Protein AF-A0A3N5GTN1-F1 (afdb_monomer)

Mean predicted aligned error: 8.59 Å

Radius of gyration: 14.82 Å; Cα contacts (8 Å, |Δi|>4): 243; chains: 1; bounding box: 32×36×39 Å

Structure (mmCIF, N/CA/C/O backbone):
data_AF-A0A3N5GTN1-F1
#
_entry.id   AF-A0A3N5GTN1-F1
#
loop_
_atom_site.group_PDB
_atom_site.id
_atom_site.type_symbol
_atom_site.label_atom_id
_atom_site.label_alt_id
_atom_site.label_comp_id
_atom_site.label_asym_id
_atom_site.label_entity_id
_atom_site.label_seq_id
_atom_site.pdbx_PDB_ins_code
_atom_site.Cartn_x
_atom_site.Cartn_y
_atom_site.Cartn_z
_atom_site.occupancy
_atom_site.B_iso_or_equiv
_atom_site.auth_seq_id
_atom_site.auth_comp_id
_atom_site.auth_asym_id
_atom_site.auth_atom_id
_atom_site.pdbx_PDB_model_num
ATOM 1 N N . MET A 1 1 ? -11.755 -22.934 -8.950 1.00 37.06 1 MET A N 1
ATOM 2 C CA . MET A 1 1 ? -11.810 -21.473 -8.733 1.00 37.06 1 MET A CA 1
ATOM 3 C C . MET A 1 1 ? -10.390 -20.963 -8.846 1.00 37.06 1 MET A C 1
ATOM 5 O O . MET A 1 1 ? -9.557 -21.438 -8.093 1.00 37.06 1 MET A O 1
ATOM 9 N N . SER A 1 2 ? -10.087 -20.106 -9.821 1.00 44.97 2 SER A N 1
ATOM 10 C CA . SER A 1 2 ? -8.779 -19.443 -9.880 1.00 44.97 2 SER A CA 1
ATOM 11 C C . SER A 1 2 ? -8.733 -18.442 -8.729 1.00 44.97 2 SER A C 1
ATOM 13 O O . SER A 1 2 ? -9.536 -17.511 -8.687 1.00 44.97 2 SER A O 1
ATOM 15 N N . THR A 1 3 ? -7.882 -18.696 -7.741 1.00 56.81 3 THR A N 1
ATOM 16 C CA . THR A 1 3 ? -7.599 -17.752 -6.664 1.00 56.81 3 THR A CA 1
ATOM 17 C C . THR A 1 3 ? -6.859 -16.555 -7.258 1.00 56.81 3 THR A C 1
ATOM 19 O O . THR A 1 3 ? -5.891 -16.710 -7.996 1.00 56.81 3 THR A O 1
ATOM 22 N N . ILE A 1 4 ? -7.361 -15.344 -6.987 1.00 70.19 4 ILE A N 1
ATOM 23 C CA . ILE A 1 4 ? -6.754 -14.073 -7.434 1.00 70.19 4 ILE A CA 1
ATOM 24 C C . ILE A 1 4 ? -5.374 -13.872 -6.783 1.00 70.19 4 ILE A C 1
ATOM 26 O O . ILE A 1 4 ? -4.505 -13.215 -7.350 1.00 70.19 4 ILE A O 1
ATOM 30 N N . LEU A 1 5 ? -5.184 -14.461 -5.601 1.00 69.19 5 LEU A N 1
ATOM 31 C CA . LEU A 1 5 ? -3.939 -14.475 -4.846 1.00 69.19 5 LEU A CA 1
ATOM 32 C C . LEU A 1 5 ? -3.134 -15.725 -5.221 1.00 69.19 5 LEU A C 1
ATOM 34 O O . LEU A 1 5 ? -3.688 -16.826 -5.221 1.00 69.19 5 LEU A O 1
ATOM 38 N N . SER A 1 6 ? -1.842 -15.562 -5.518 1.00 75.88 6 SER A N 1
ATOM 39 C CA . SER A 1 6 ? -0.928 -16.703 -5.634 1.00 75.88 6 SER A CA 1
ATOM 40 C C . SER A 1 6 ? -0.769 -17.393 -4.278 1.00 75.88 6 SER A C 1
ATOM 42 O O . SER A 1 6 ? -0.931 -16.754 -3.239 1.00 75.88 6 SER A O 1
ATOM 44 N N . ASP A 1 7 ? -0.427 -18.682 -4.274 1.00 74.88 7 ASP A N 1
ATOM 45 C CA . ASP A 1 7 ? -0.260 -19.449 -3.029 1.00 74.88 7 ASP A CA 1
ATOM 46 C C . ASP A 1 7 ? 0.814 -18.844 -2.111 1.00 74.88 7 ASP A C 1
ATOM 48 O O . ASP A 1 7 ? 0.661 -18.832 -0.891 1.00 74.88 7 ASP A O 1
ATOM 52 N N . GLU A 1 8 ? 1.870 -18.275 -2.698 1.00 73.75 8 GLU A N 1
ATOM 53 C CA . GLU A 1 8 ? 2.925 -17.568 -1.969 1.00 73.75 8 GLU A CA 1
ATOM 54 C C . GLU A 1 8 ? 2.395 -16.293 -1.296 1.00 73.75 8 GLU A C 1
ATOM 56 O O . GLU A 1 8 ? 2.511 -16.149 -0.079 1.00 73.75 8 GLU A O 1
ATOM 61 N N . LEU A 1 9 ? 1.699 -15.429 -2.048 1.00 72.75 9 LEU A N 1
ATOM 62 C CA . LEU A 1 9 ? 1.047 -14.228 -1.510 1.00 72.75 9 LEU A CA 1
ATOM 63 C C . LEU A 1 9 ? 0.022 -14.589 -0.428 1.00 72.75 9 LEU A C 1
ATOM 65 O O . LEU A 1 9 ? -0.030 -13.950 0.618 1.00 72.75 9 LEU A O 1
ATOM 69 N N . LEU A 1 10 ? -0.774 -15.635 -0.646 1.00 77.62 10 LEU A N 1
ATOM 70 C CA . LEU A 1 10 ? -1.748 -16.118 0.326 1.00 77.62 10 LEU A CA 1
ATOM 71 C C . LEU A 1 10 ? -1.070 -16.574 1.626 1.00 77.62 10 LEU A C 1
ATOM 73 O O . LEU A 1 10 ? -1.502 -16.180 2.708 1.00 77.62 10 LEU A O 1
ATOM 77 N N . SER A 1 11 ? -0.004 -17.372 1.532 1.00 77.00 11 SER A N 1
ATOM 78 C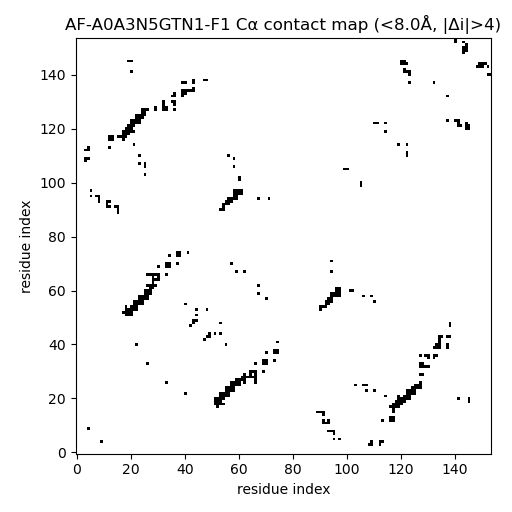 CA . SER A 1 11 ? 0.754 -17.849 2.693 1.00 77.00 11 SER A CA 1
ATOM 79 C C . SER A 1 11 ? 1.330 -16.694 3.511 1.00 77.00 11 SER A C 1
ATOM 81 O O . SER A 1 11 ? 1.226 -16.683 4.739 1.00 77.00 11 SER A O 1
ATOM 83 N N . GLU A 1 12 ? 1.905 -15.694 2.848 1.00 76.62 12 GLU A N 1
ATOM 84 C CA . GLU A 1 12 ? 2.471 -14.537 3.535 1.00 76.62 12 GLU A CA 1
ATOM 85 C C . GLU A 1 12 ? 1.390 -13.635 4.160 1.00 76.62 12 GLU A C 1
ATOM 87 O O . GLU A 1 12 ? 1.571 -13.157 5.283 1.00 76.62 12 GLU A O 1
ATOM 92 N N . LEU A 1 13 ? 0.237 -13.451 3.497 1.00 79.12 13 LEU A N 1
ATOM 93 C CA . LEU A 1 13 ? -0.906 -12.715 4.059 1.00 79.12 13 LEU A CA 1
ATOM 94 C C . LEU A 1 13 ? -1.463 -13.422 5.301 1.00 79.12 13 LEU A C 1
ATOM 96 O O . LEU A 1 13 ? -1.748 -12.782 6.311 1.00 79.12 13 LEU A O 1
ATOM 100 N N . MET A 1 14 ? -1.580 -14.751 5.265 1.00 82.00 14 MET A N 1
ATOM 101 C CA . MET A 1 14 ? -2.017 -15.522 6.431 1.00 82.00 14 MET A CA 1
ATOM 102 C C . MET A 1 14 ? -1.042 -15.391 7.606 1.00 82.00 14 MET A C 1
ATOM 104 O O . MET A 1 14 ? -1.484 -15.292 8.750 1.00 82.00 14 MET A O 1
ATOM 108 N N . ALA A 1 15 ? 0.268 -15.347 7.341 1.00 80.06 15 ALA A N 1
ATOM 109 C CA . ALA A 1 15 ? 1.273 -15.121 8.379 1.00 80.06 15 ALA A CA 1
ATOM 110 C C . ALA A 1 15 ? 1.174 -13.708 8.992 1.00 80.06 15 ALA A C 1
ATOM 112 O O . ALA A 1 15 ? 1.371 -13.546 10.197 1.00 80.06 15 ALA A O 1
ATOM 113 N N . LEU A 1 16 ? 0.812 -12.701 8.185 1.00 79.62 16 LEU A N 1
ATOM 114 C CA . LEU A 1 16 ? 0.583 -11.323 8.632 1.00 79.62 16 LEU A CA 1
ATOM 115 C C . LEU A 1 16 ? -0.587 -11.188 9.612 1.00 79.62 16 LEU A C 1
ATOM 117 O O . LEU A 1 16 ? -0.505 -10.443 10.599 1.00 79.62 16 LEU A O 1
ATOM 121 N N . GLY A 1 17 ? -1.666 -11.925 9.353 1.00 81.88 17 GLY A N 1
ATOM 122 C CA . GLY A 1 17 ? -2.912 -11.813 10.099 1.00 81.88 17 GLY A CA 1
ATOM 123 C C . GLY A 1 17 ? -3.542 -10.424 9.964 1.00 81.88 17 GLY A C 1
ATOM 124 O O . GLY A 1 17 ? -3.233 -9.670 9.052 1.00 81.88 17 GLY A O 1
ATOM 125 N N . GLN A 1 18 ? -4.446 -10.070 10.876 1.00 88.12 18 GLN A N 1
ATOM 126 C CA . GLN A 1 18 ? -5.271 -8.871 10.694 1.00 88.12 18 GLN A CA 1
ATOM 127 C C . GLN A 1 18 ? -4.472 -7.561 10.629 1.00 88.12 18 GLN A C 1
ATOM 129 O O . GLN A 1 18 ? -3.516 -7.383 11.383 1.00 88.12 18 GLN A O 1
ATOM 134 N N . VAL A 1 19 ? -4.892 -6.613 9.794 1.00 87.44 19 VAL A N 1
ATOM 135 C CA . VAL A 1 19 ? -4.293 -5.269 9.723 1.00 87.44 19 VAL A CA 1
ATOM 136 C C . VAL A 1 19 ? -5.366 -4.195 9.843 1.00 87.44 19 VAL A C 1
ATOM 138 O O . VAL A 1 19 ? -6.524 -4.429 9.540 1.00 87.44 19 VAL A O 1
ATOM 141 N N . ASP A 1 20 ? -4.989 -3.007 10.294 1.00 90.06 20 ASP A N 1
ATOM 142 C CA . ASP A 1 20 ? -5.873 -1.846 10.355 1.00 90.06 20 ASP A CA 1
ATOM 143 C C . ASP A 1 20 ? -5.842 -1.075 9.028 1.00 90.06 20 ASP A C 1
ATOM 145 O O . ASP A 1 20 ? -6.893 -0.705 8.508 1.00 90.06 20 ASP A O 1
ATOM 149 N N . ALA A 1 21 ? -4.655 -0.881 8.441 1.00 92.12 21 ALA A N 1
ATOM 150 C CA . ALA A 1 21 ? -4.493 -0.190 7.163 1.00 92.12 21 ALA A CA 1
ATOM 151 C C . ALA A 1 21 ? -3.582 -0.956 6.197 1.00 92.12 21 ALA A C 1
ATOM 153 O O . ALA A 1 21 ? -2.478 -1.372 6.552 1.00 92.12 21 ALA A O 1
ATOM 154 N N . LEU A 1 22 ? -4.025 -1.080 4.949 1.00 93.38 22 LEU A N 1
ATOM 155 C CA . LEU A 1 22 ? -3.246 -1.620 3.841 1.00 93.38 22 LEU A CA 1
ATOM 156 C C . LEU A 1 22 ? -2.948 -0.507 2.836 1.00 93.38 22 LEU A C 1
ATOM 158 O O . LEU A 1 22 ? -3.851 0.195 2.392 1.00 93.38 22 LEU A O 1
ATOM 162 N N . VAL A 1 23 ? -1.685 -0.367 2.448 1.00 94.25 23 VAL A N 1
ATOM 163 C CA . VAL A 1 23 ? -1.267 0.462 1.318 1.00 94.25 23 VAL A CA 1
ATOM 164 C C . VAL A 1 23 ? -0.958 -0.459 0.142 1.00 94.25 23 VAL A C 1
ATOM 166 O O . VAL A 1 23 ? -0.109 -1.339 0.254 1.00 94.25 23 VAL A O 1
ATOM 169 N N . GLY A 1 24 ? -1.663 -0.284 -0.971 1.00 91.00 24 GLY A N 1
ATOM 170 C CA . GLY A 1 24 ? -1.441 -0.993 -2.227 1.00 91.00 24 GLY A CA 1
ATOM 171 C C . GLY A 1 24 ? -0.620 -0.148 -3.197 1.00 91.00 24 GLY A C 1
ATOM 172 O O . GLY A 1 24 ? -0.945 1.017 -3.431 1.00 91.00 24 GLY A O 1
ATOM 173 N N . LEU A 1 25 ? 0.423 -0.739 -3.778 1.00 90.38 25 LEU A N 1
ATOM 174 C CA . LEU A 1 25 ? 1.288 -0.094 -4.763 1.00 90.38 25 LEU A CA 1
ATOM 175 C C . LEU A 1 25 ? 1.337 -0.942 -6.047 1.00 90.38 25 LEU A C 1
ATOM 177 O O . LEU A 1 25 ? 1.859 -2.056 -6.018 1.00 90.38 25 LEU A O 1
ATOM 181 N N . PRO A 1 26 ? 0.725 -0.500 -7.158 1.00 88.00 26 PRO A N 1
ATOM 182 C CA . PRO A 1 26 ? 0.779 -1.206 -8.431 1.00 88.00 26 PRO A CA 1
ATOM 183 C C . PRO A 1 26 ? 2.017 -0.764 -9.219 1.00 88.00 26 PRO A C 1
ATOM 185 O O . PRO A 1 26 ? 2.062 0.377 -9.672 1.00 88.00 26 PRO A O 1
ATOM 188 N N . THR A 1 27 ? 3.003 -1.639 -9.425 1.00 84.94 27 THR A N 1
ATOM 189 C CA . THR A 1 27 ? 4.262 -1.283 -10.105 1.00 84.94 27 THR A CA 1
ATOM 190 C C . THR A 1 27 ? 4.455 -1.981 -11.450 1.00 84.94 27 THR A C 1
ATOM 192 O O . THR A 1 27 ? 4.037 -3.119 -11.631 1.00 84.94 27 THR A O 1
ATOM 195 N N . LEU A 1 28 ? 5.095 -1.300 -12.405 1.00 85.00 28 LEU A N 1
ATOM 196 C CA . LEU A 1 28 ? 5.624 -1.854 -13.649 1.00 85.00 28 LEU A CA 1
ATOM 197 C C . LEU A 1 28 ? 6.705 -0.902 -14.184 1.00 85.00 28 LEU A C 1
ATOM 199 O O . LEU A 1 28 ? 6.373 0.132 -14.748 1.00 85.00 28 LEU A O 1
ATOM 203 N N . ASN A 1 29 ? 7.972 -1.266 -14.022 1.00 87.44 29 ASN A N 1
ATOM 204 C CA . ASN A 1 29 ? 9.137 -0.472 -14.415 1.00 87.44 29 ASN A CA 1
ATOM 205 C C . ASN A 1 29 ? 9.156 0.962 -13.839 1.00 87.44 29 ASN A C 1
ATOM 207 O O . ASN A 1 29 ? 9.237 1.944 -14.574 1.00 87.44 29 ASN A O 1
ATOM 211 N N . HIS A 1 30 ? 9.054 1.073 -12.513 1.00 90.12 30 HIS A N 1
ATOM 212 C CA . HIS A 1 30 ? 9.065 2.338 -11.773 1.00 90.12 30 HIS A CA 1
ATOM 213 C C . HIS A 1 30 ? 10.311 2.501 -10.888 1.00 90.12 30 HIS A C 1
ATOM 215 O O . HIS A 1 30 ? 10.228 3.116 -9.820 1.00 90.12 30 HIS A O 1
ATOM 221 N N . ALA A 1 31 ? 11.467 1.954 -11.274 1.00 90.69 31 ALA A N 1
ATOM 222 C CA . ALA A 1 31 ? 12.667 1.997 -10.438 1.00 90.69 31 ALA A CA 1
ATOM 223 C C . ALA A 1 31 ? 13.060 3.434 -10.047 1.00 90.69 31 ALA A C 1
ATOM 225 O O . ALA A 1 31 ? 13.428 3.693 -8.899 1.00 90.69 31 ALA A O 1
ATOM 226 N N . ASP A 1 32 ? 12.879 4.386 -10.963 1.00 92.12 32 ASP A N 1
ATOM 227 C CA . ASP A 1 32 ? 13.248 5.788 -10.756 1.00 92.12 32 ASP A CA 1
ATOM 228 C C . ASP A 1 32 ? 12.279 6.564 -9.843 1.00 92.12 32 ASP A C 1
ATOM 230 O O . ASP A 1 32 ? 12.662 7.581 -9.259 1.00 92.12 32 ASP A O 1
ATOM 234 N N . SER A 1 33 ? 11.032 6.104 -9.677 1.00 90.88 33 SER A N 1
ATOM 235 C CA . SER A 1 33 ? 9.978 6.855 -8.972 1.00 90.88 33 SER A CA 1
ATOM 236 C C . SER A 1 33 ? 9.473 6.184 -7.691 1.00 90.88 33 SER A C 1
ATOM 238 O O . SER A 1 33 ? 9.036 6.867 -6.763 1.00 90.88 33 SER A O 1
ATOM 240 N N . VAL A 1 34 ? 9.576 4.856 -7.585 1.00 90.94 34 VAL A N 1
ATOM 241 C CA . VAL A 1 34 ? 8.954 4.086 -6.496 1.00 90.94 34 VAL A CA 1
ATOM 242 C C . VAL A 1 34 ? 9.619 4.325 -5.135 1.00 90.94 34 VAL A C 1
ATOM 244 O O . VAL A 1 34 ? 8.969 4.274 -4.090 1.00 90.94 34 VAL A O 1
ATOM 247 N N . GLY A 1 35 ? 10.923 4.620 -5.126 1.00 91.00 35 GLY A N 1
ATOM 248 C CA . GLY A 1 35 ? 11.713 4.778 -3.903 1.00 91.00 35 GLY A CA 1
ATOM 249 C C . GLY A 1 35 ? 11.172 5.863 -2.957 1.00 91.00 35 GLY A C 1
ATOM 250 O O . GLY A 1 35 ? 10.909 5.563 -1.789 1.00 91.00 35 GLY A O 1
ATOM 251 N N . PRO A 1 36 ? 11.003 7.120 -3.414 1.00 91.31 36 PRO A N 1
ATOM 252 C CA . PRO A 1 36 ? 10.356 8.178 -2.637 1.00 91.31 36 PRO A CA 1
ATOM 253 C C . PRO A 1 36 ? 8.976 7.799 -2.085 1.00 91.31 36 PRO A C 1
ATOM 255 O O . PRO A 1 36 ? 8.726 8.034 -0.903 1.00 91.31 36 PRO A O 1
ATOM 258 N N . VAL A 1 37 ? 8.122 7.163 -2.895 1.00 92.50 37 VAL A N 1
ATOM 259 C CA . VAL A 1 37 ? 6.761 6.761 -2.495 1.00 92.50 37 VAL A CA 1
ATOM 260 C C . VAL A 1 37 ? 6.810 5.751 -1.349 1.00 92.50 37 VAL A C 1
ATOM 262 O O . VAL A 1 37 ? 6.180 5.951 -0.312 1.00 92.50 37 VAL A O 1
ATOM 265 N N . VAL A 1 38 ? 7.626 4.700 -1.480 1.00 91.31 38 VAL A N 1
ATOM 266 C CA . VAL A 1 38 ? 7.781 3.679 -0.431 1.00 91.31 38 VAL A CA 1
ATOM 267 C C . VAL A 1 38 ? 8.340 4.291 0.856 1.00 91.31 38 VAL A C 1
ATOM 269 O O . VAL A 1 38 ? 7.866 3.967 1.945 1.00 91.31 38 VAL A O 1
ATOM 272 N N . ARG A 1 39 ? 9.296 5.226 0.760 1.00 90.50 39 ARG A N 1
ATOM 273 C CA . ARG A 1 39 ? 9.804 5.953 1.936 1.00 90.50 39 ARG A CA 1
ATOM 274 C C . ARG A 1 39 ? 8.712 6.765 2.629 1.00 90.50 39 ARG A C 1
ATOM 276 O O . ARG A 1 39 ? 8.629 6.720 3.854 1.00 90.50 39 ARG A O 1
ATOM 283 N N . ALA A 1 40 ? 7.875 7.478 1.877 1.00 92.62 40 ALA A N 1
ATOM 284 C CA . ALA A 1 40 ? 6.778 8.258 2.445 1.00 92.62 40 ALA A CA 1
ATOM 285 C C . ALA A 1 40 ? 5.785 7.369 3.214 1.00 92.62 40 ALA A C 1
ATOM 287 O O . ALA A 1 40 ? 5.411 7.695 4.342 1.00 92.62 40 ALA A O 1
ATOM 288 N N . VAL A 1 41 ? 5.442 6.205 2.653 1.00 92.75 41 VAL A N 1
ATOM 289 C CA . VAL A 1 41 ? 4.591 5.202 3.312 1.00 92.75 41 VAL A CA 1
ATOM 290 C C . VAL A 1 41 ? 5.209 4.713 4.625 1.00 92.75 41 VAL A C 1
ATOM 292 O O . VAL A 1 41 ? 4.526 4.693 5.648 1.00 92.75 41 VAL A O 1
ATOM 295 N N . HIS A 1 42 ? 6.502 4.372 4.643 1.00 89.94 42 HIS A N 1
ATOM 296 C CA . HIS A 1 42 ? 7.168 3.916 5.874 1.00 89.94 42 HIS A CA 1
ATOM 297 C C . HIS A 1 42 ? 7.231 4.994 6.951 1.00 89.94 42 HIS A C 1
ATOM 299 O O . HIS A 1 42 ? 7.035 4.701 8.131 1.00 89.94 42 HIS A O 1
ATOM 305 N N . VAL A 1 43 ? 7.465 6.251 6.575 1.00 91.31 43 VAL A N 1
ATOM 306 C CA . VAL A 1 43 ? 7.436 7.358 7.539 1.00 91.31 43 VAL A CA 1
ATOM 307 C C . VAL A 1 43 ? 6.030 7.520 8.128 1.00 91.31 43 VAL A C 1
ATOM 309 O O . VAL A 1 43 ? 5.909 7.629 9.350 1.00 91.31 43 VAL A O 1
ATOM 312 N N . ALA A 1 44 ? 4.978 7.443 7.306 1.00 92.44 44 ALA A N 1
ATOM 313 C CA . ALA A 1 44 ? 3.593 7.485 7.778 1.00 92.44 44 ALA A CA 1
ATOM 314 C C . ALA A 1 44 ? 3.288 6.323 8.739 1.00 92.44 44 ALA A C 1
ATOM 316 O O . ALA A 1 44 ? 2.725 6.531 9.816 1.00 92.44 44 ALA A O 1
ATOM 317 N N . PHE A 1 45 ? 3.723 5.105 8.395 1.00 91.75 45 PHE A N 1
ATOM 318 C CA . PHE A 1 45 ? 3.556 3.909 9.227 1.00 91.75 45 PHE A CA 1
ATOM 319 C C . PHE A 1 45 ? 4.230 4.037 10.590 1.00 91.75 45 PHE A C 1
ATOM 321 O O . PHE A 1 45 ? 3.642 3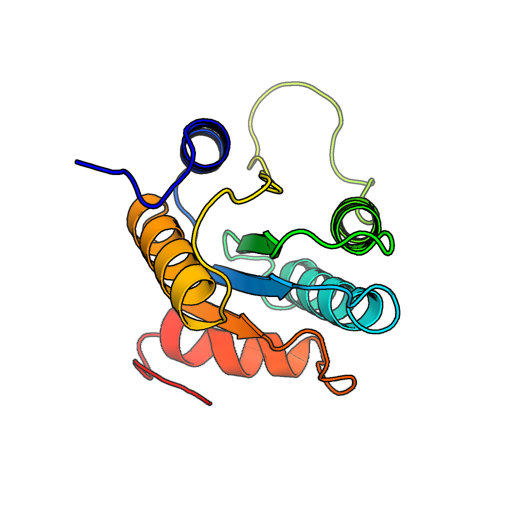.652 11.596 1.00 91.75 45 PHE A O 1
ATOM 328 N N . ASN A 1 46 ? 5.447 4.577 10.644 1.00 88.19 46 ASN A N 1
ATOM 329 C CA . ASN A 1 46 ? 6.218 4.633 11.886 1.00 88.19 46 ASN A CA 1
ATOM 330 C C . ASN A 1 46 ? 5.920 5.855 12.756 1.00 88.19 46 ASN A C 1
ATOM 332 O O . ASN A 1 46 ? 6.213 5.825 13.950 1.00 88.19 46 ASN A O 1
ATOM 336 N N . ARG A 1 47 ? 5.354 6.928 12.193 1.00 89.56 47 ARG A N 1
ATOM 337 C CA . ARG A 1 47 ? 5.057 8.154 12.948 1.00 89.56 47 ARG A CA 1
ATOM 338 C C . ARG A 1 47 ? 3.576 8.297 13.248 1.00 89.56 47 ARG A C 1
ATOM 340 O O . ARG A 1 47 ? 3.164 8.303 14.404 1.00 89.56 47 ARG A O 1
ATOM 347 N N . GLU A 1 48 ? 2.770 8.426 12.208 1.00 92.12 48 GLU A N 1
ATOM 348 C CA . GLU A 1 48 ? 1.395 8.916 12.321 1.00 92.12 48 GLU A CA 1
ATOM 349 C C . GLU A 1 48 ? 0.369 7.784 12.418 1.00 92.12 48 GLU A C 1
ATOM 351 O O . GLU A 1 48 ? -0.698 7.976 13.006 1.00 92.12 48 GLU A O 1
ATOM 356 N N . LEU A 1 49 ? 0.717 6.608 11.883 1.00 88.81 49 LEU A N 1
ATOM 357 C CA . LEU A 1 49 ? -0.038 5.355 11.956 1.00 88.81 49 LEU A CA 1
ATOM 358 C C . LEU A 1 49 ? 0.638 4.321 12.874 1.00 88.81 49 LEU A C 1
ATOM 360 O O . LEU A 1 49 ? 0.291 3.149 12.835 1.00 88.81 49 LEU A O 1
ATOM 364 N N . ALA A 1 50 ? 1.560 4.740 13.749 1.00 87.38 50 ALA A N 1
ATOM 365 C CA . ALA A 1 50 ? 2.350 3.842 14.605 1.00 87.38 50 ALA A CA 1
ATOM 366 C C . ALA A 1 50 ? 1.518 2.955 15.554 1.00 87.38 50 ALA A C 1
ATOM 368 O O . ALA A 1 50 ? 2.009 1.955 16.077 1.00 87.38 50 ALA A O 1
ATOM 369 N N . ARG A 1 51 ? 0.265 3.344 15.821 1.00 88.19 51 ARG A N 1
ATOM 370 C CA . ARG A 1 51 ? -0.680 2.581 16.651 1.00 88.19 51 ARG A CA 1
ATOM 371 C C . ARG A 1 51 ? -1.504 1.569 15.854 1.00 88.19 51 ARG A C 1
ATOM 373 O O . ARG A 1 51 ? -2.057 0.652 16.456 1.00 88.19 51 ARG A O 1
ATOM 380 N N . GLU A 1 52 ? -1.558 1.730 14.539 1.00 89.38 52 GLU A N 1
ATOM 381 C CA . GLU A 1 52 ? -2.298 0.875 13.623 1.00 89.38 52 GLU A CA 1
ATOM 382 C C . GLU A 1 52 ? -1.405 -0.288 13.170 1.00 89.38 52 GLU A C 1
ATOM 384 O O . GLU A 1 52 ? -0.188 -0.159 13.015 1.00 89.38 52 GLU A O 1
ATOM 389 N N . ARG A 1 53 ? -1.994 -1.459 12.940 1.00 89.25 53 ARG A N 1
ATOM 390 C CA . ARG A 1 53 ? -1.327 -2.548 12.225 1.00 89.25 53 ARG A CA 1
ATOM 391 C C . ARG A 1 53 ? -1.331 -2.202 10.742 1.00 89.25 53 ARG A C 1
ATOM 393 O O . ARG A 1 53 ? -2.391 -2.148 10.130 1.00 89.25 53 ARG A O 1
ATOM 400 N N . THR A 1 54 ? -0.164 -1.957 10.165 1.00 91.56 54 THR A N 1
ATOM 401 C CA . THR A 1 54 ? -0.046 -1.494 8.780 1.00 91.56 54 THR A CA 1
ATOM 402 C C . THR A 1 54 ? 0.630 -2.523 7.883 1.00 91.56 54 THR A C 1
ATOM 404 O O . THR A 1 54 ? 1.503 -3.274 8.323 1.00 91.56 54 THR A O 1
ATOM 407 N N . ALA A 1 55 ? 0.231 -2.547 6.612 1.00 89.00 55 ALA A N 1
ATOM 408 C CA . ALA A 1 55 ? 0.830 -3.384 5.579 1.00 89.00 55 ALA A CA 1
ATOM 409 C C . ALA A 1 55 ? 1.049 -2.592 4.293 1.00 89.00 55 ALA A C 1
ATOM 411 O O . ALA A 1 55 ? 0.193 -1.806 3.899 1.00 89.00 55 ALA A O 1
ATOM 412 N N . LEU A 1 56 ? 2.173 -2.833 3.621 1.00 91.06 56 LEU A N 1
ATOM 413 C CA . LEU A 1 56 ? 2.422 -2.375 2.256 1.00 91.06 56 LEU A CA 1
ATOM 414 C C . LEU A 1 56 ? 2.440 -3.606 1.348 1.00 91.06 56 LEU A C 1
ATOM 416 O O . LEU A 1 56 ? 3.278 -4.490 1.529 1.00 91.06 56 LEU A O 1
ATOM 420 N N . VAL A 1 57 ? 1.522 -3.652 0.387 1.00 86.88 57 VAL A N 1
ATOM 421 C CA . VAL A 1 57 ? 1.420 -4.718 -0.611 1.00 86.88 57 VAL A CA 1
ATOM 422 C C . VAL A 1 57 ? 1.789 -4.143 -1.968 1.00 86.88 57 VAL A C 1
ATOM 424 O O . VAL A 1 57 ? 1.119 -3.244 -2.474 1.00 86.88 57 VAL A O 1
ATOM 427 N N . ASN A 1 58 ? 2.851 -4.679 -2.563 1.00 87.75 58 ASN A N 1
ATOM 428 C CA . ASN A 1 58 ? 3.251 -4.333 -3.918 1.00 87.75 58 ASN A CA 1
ATOM 429 C C . ASN A 1 58 ? 2.740 -5.389 -4.895 1.00 87.75 58 ASN A C 1
ATOM 431 O O . ASN A 1 58 ? 3.036 -6.572 -4.728 1.00 87.75 58 ASN A O 1
ATOM 435 N N . VAL A 1 59 ? 2.003 -4.968 -5.920 1.00 82.94 59 VAL A N 1
ATOM 436 C CA . VAL A 1 59 ? 1.643 -5.840 -7.043 1.00 82.94 59 VAL A CA 1
ATOM 437 C C . VAL A 1 59 ? 2.446 -5.392 -8.246 1.00 82.94 59 VAL A C 1
ATOM 439 O O . VAL A 1 59 ? 2.129 -4.383 -8.875 1.00 82.94 59 VAL A O 1
ATOM 442 N N . ASP A 1 60 ? 3.489 -6.159 -8.539 1.00 83.88 60 ASP A N 1
ATOM 443 C CA . ASP A 1 60 ? 4.387 -5.893 -9.649 1.00 83.88 60 ASP A CA 1
ATOM 444 C C . ASP A 1 60 ? 3.929 -6.606 -10.930 1.00 83.88 60 ASP A C 1
ATOM 446 O O . ASP A 1 60 ? 3.606 -7.795 -10.922 1.00 83.88 60 ASP A O 1
ATOM 450 N N . GLY A 1 61 ? 3.891 -5.864 -12.035 1.00 78.62 61 GLY A N 1
ATOM 451 C CA . GLY A 1 61 ? 3.449 -6.324 -13.348 1.00 78.62 61 GLY A CA 1
ATOM 452 C C . GLY A 1 61 ? 4.518 -7.041 -14.177 1.00 78.62 61 GLY A C 1
ATOM 453 O O . GLY A 1 61 ? 4.318 -7.187 -15.381 1.00 78.62 61 GLY A O 1
ATOM 454 N N . GLY A 1 62 ? 5.642 -7.447 -13.578 1.00 79.31 62 GLY A N 1
ATOM 455 C CA . GLY A 1 62 ? 6.765 -8.068 -14.285 1.00 79.31 62 GLY A CA 1
ATOM 456 C C . GLY A 1 62 ? 7.863 -7.069 -14.645 1.00 79.31 62 GLY A C 1
ATOM 457 O O . GLY A 1 62 ? 8.372 -7.082 -15.764 1.00 79.31 62 GLY A O 1
ATOM 458 N N . SER A 1 63 ? 8.203 -6.184 -13.710 1.00 80.38 63 SER A N 1
ATOM 459 C CA . SER A 1 63 ? 9.271 -5.201 -13.855 1.00 80.38 63 SER A CA 1
ATOM 460 C C . SER A 1 63 ? 10.629 -5.872 -14.060 1.00 80.38 63 SER A C 1
ATOM 462 O O . SER A 1 63 ? 10.971 -6.842 -13.382 1.00 80.38 63 SER A O 1
ATOM 464 N N . THR A 1 64 ? 11.438 -5.312 -14.957 1.00 86.69 64 THR A N 1
ATOM 465 C CA . THR A 1 64 ? 12.792 -5.808 -15.276 1.00 86.69 64 THR A CA 1
ATOM 466 C C . THR A 1 64 ? 13.889 -4.789 -14.970 1.00 86.69 64 THR A C 1
ATOM 468 O O . THR A 1 64 ? 15.053 -5.018 -15.279 1.00 86.69 64 THR A O 1
ATOM 471 N N . ASP A 1 65 ? 13.521 -3.650 -14.392 1.00 87.44 65 ASP A N 1
ATOM 472 C CA . ASP A 1 65 ? 14.381 -2.490 -14.133 1.00 87.44 65 ASP A CA 1
ATOM 473 C C . ASP A 1 65 ? 14.895 -2.410 -12.682 1.00 87.44 65 ASP A C 1
ATOM 475 O O . ASP A 1 65 ? 15.524 -1.428 -12.298 1.00 87.44 65 ASP A O 1
ATOM 479 N N . GLY A 1 66 ? 14.616 -3.426 -11.859 1.00 88.12 66 GLY A N 1
ATOM 480 C CA . GLY A 1 66 ? 14.969 -3.438 -10.435 1.00 88.12 66 GLY A CA 1
ATOM 481 C C . GLY A 1 66 ? 13.912 -2.827 -9.507 1.00 88.12 66 GLY A C 1
ATOM 482 O O . GLY A 1 66 ? 14.133 -2.773 -8.297 1.00 88.12 66 GLY A O 1
ATOM 483 N N . THR A 1 67 ? 12.736 -2.430 -10.015 1.00 86.44 67 THR A N 1
ATOM 484 C CA . THR A 1 67 ? 11.606 -1.963 -9.185 1.00 86.44 67 THR A CA 1
ATOM 485 C C . THR A 1 67 ? 11.306 -2.875 -7.983 1.00 86.44 67 THR A C 1
ATOM 487 O O . THR A 1 67 ? 11.190 -2.352 -6.869 1.00 86.44 67 THR A O 1
ATOM 490 N N . PRO A 1 68 ? 11.224 -4.219 -8.130 1.00 84.81 68 PRO A N 1
ATOM 491 C CA . PRO A 1 68 ? 10.911 -5.096 -7.003 1.00 84.81 68 PRO A CA 1
ATOM 492 C C . PRO A 1 68 ? 11.986 -5.057 -5.911 1.00 84.81 68 PRO A C 1
ATOM 494 O O . PRO A 1 68 ? 11.657 -5.079 -4.724 1.00 84.81 68 PRO A O 1
ATOM 497 N N . ASP A 1 69 ? 13.261 -4.943 -6.298 1.00 84.56 69 ASP A N 1
ATOM 498 C CA . ASP A 1 69 ? 14.380 -4.841 -5.363 1.00 84.56 69 ASP A CA 1
ATOM 499 C C . ASP A 1 69 ? 14.331 -3.523 -4.584 1.00 84.56 69 ASP A C 1
ATOM 501 O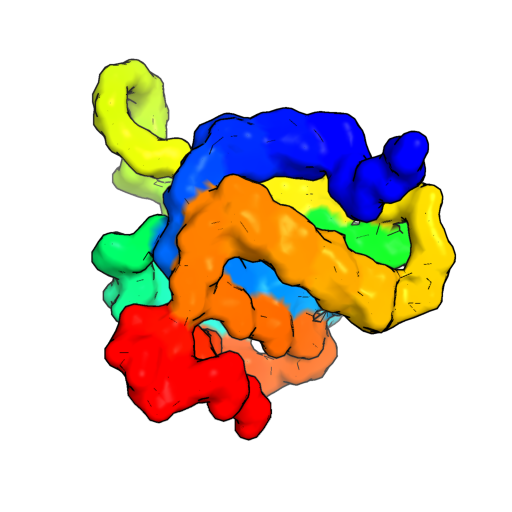 O . ASP A 1 69 ? 14.514 -3.529 -3.373 1.00 84.56 69 ASP A O 1
ATOM 505 N N . ILE A 1 70 ? 13.984 -2.404 -5.226 1.00 85.31 70 ILE A N 1
ATOM 506 C CA . ILE A 1 70 ? 13.867 -1.099 -4.553 1.00 85.31 70 ILE A CA 1
ATOM 507 C C . ILE A 1 70 ? 12.731 -1.106 -3.530 1.00 85.31 70 ILE A C 1
ATOM 509 O O . ILE A 1 70 ? 12.909 -0.638 -2.402 1.00 85.31 70 ILE A O 1
ATOM 513 N N . VAL A 1 71 ? 11.571 -1.665 -3.888 1.00 83.38 71 VAL A N 1
ATOM 514 C CA . VAL A 1 71 ? 10.446 -1.821 -2.953 1.00 83.38 71 VAL A CA 1
ATOM 515 C C . VAL A 1 71 ? 10.856 -2.704 -1.769 1.00 83.38 71 VAL A C 1
ATOM 517 O O . VAL A 1 71 ? 10.556 -2.373 -0.615 1.00 83.38 71 VAL A O 1
ATOM 520 N N . ARG A 1 72 ? 11.589 -3.794 -2.038 1.00 75.25 72 ARG A N 1
ATOM 521 C CA . ARG A 1 72 ? 12.123 -4.708 -1.021 1.00 75.25 72 ARG A CA 1
ATOM 522 C C . ARG A 1 72 ? 13.173 -4.034 -0.134 1.00 75.25 72 ARG A C 1
ATOM 524 O O . ARG A 1 72 ? 13.152 -4.216 1.078 1.00 75.25 72 ARG A O 1
ATOM 531 N N . ASP A 1 73 ? 14.076 -3.237 -0.669 1.00 68.19 73 ASP A N 1
ATOM 532 C CA . ASP A 1 73 ? 15.186 -2.688 0.108 1.00 68.19 73 ASP A CA 1
ATOM 533 C C . ASP A 1 73 ? 14.753 -1.461 0.920 1.00 68.19 73 ASP A C 1
ATOM 535 O O . ASP A 1 73 ? 15.138 -1.304 2.080 1.00 68.19 73 ASP A O 1
ATOM 539 N N . ALA A 1 74 ? 13.843 -0.643 0.383 1.00 56.62 74 ALA A N 1
ATOM 540 C CA . ALA A 1 74 ? 13.305 0.529 1.074 1.00 56.62 74 ALA A CA 1
ATOM 541 C C . ALA A 1 74 ? 12.483 0.184 2.331 1.00 56.62 74 ALA A C 1
ATOM 543 O O . ALA A 1 74 ? 12.270 1.052 3.173 1.00 56.62 74 ALA A O 1
ATOM 544 N N . SER A 1 75 ? 12.056 -1.074 2.500 1.00 48.12 75 SER A N 1
ATOM 545 C CA . SER A 1 75 ? 11.392 -1.533 3.732 1.00 48.12 75 SER A CA 1
ATOM 546 C C . SER A 1 75 ? 12.344 -2.064 4.817 1.00 48.12 75 SER A C 1
ATOM 548 O O . SER A 1 75 ? 11.878 -2.468 5.877 1.00 48.12 75 SER A O 1
ATOM 550 N N . ILE A 1 76 ? 13.665 -2.066 4.588 1.00 34.19 76 ILE A N 1
ATOM 551 C CA . ILE A 1 76 ? 14.679 -2.595 5.527 1.00 34.19 76 ILE A CA 1
ATOM 552 C C . ILE A 1 76 ? 15.178 -1.519 6.524 1.00 34.19 76 ILE A C 1
ATOM 554 O O . ILE A 1 76 ? 15.930 -1.831 7.446 1.00 34.19 76 ILE A O 1
ATOM 558 N N . VAL A 1 77 ? 14.754 -0.256 6.385 1.00 29.59 77 VAL A N 1
ATOM 559 C CA . VAL A 1 77 ? 15.408 0.892 7.051 1.00 29.59 77 VAL A CA 1
ATOM 560 C C . VAL A 1 77 ? 15.105 1.051 8.556 1.00 29.59 77 VAL A C 1
ATOM 562 O O . VAL A 1 77 ? 15.890 1.703 9.230 1.00 29.59 77 VAL A O 1
ATOM 565 N N . ASP A 1 78 ? 14.116 0.377 9.154 1.00 30.52 78 ASP A N 1
ATOM 566 C CA . ASP A 1 78 ? 13.915 0.425 10.622 1.00 30.52 78 ASP A CA 1
ATOM 567 C C . ASP A 1 78 ? 14.417 -0.844 11.317 1.00 30.52 78 ASP A C 1
ATOM 569 O O . ASP A 1 78 ? 13.666 -1.699 11.790 1.00 30.52 78 ASP A O 1
ATOM 573 N N . ARG A 1 79 ? 15.746 -0.956 11.361 1.00 29.16 79 ARG A N 1
ATOM 574 C CA . ARG A 1 79 ? 16.503 -2.082 11.919 1.00 29.16 79 ARG A CA 1
ATOM 575 C C . ARG A 1 79 ? 16.965 -1.840 13.365 1.00 29.16 79 ARG A C 1
ATOM 577 O O . ARG A 1 79 ? 18.036 -2.300 13.745 1.00 29.16 79 ARG A O 1
ATOM 584 N N . GLU A 1 80 ? 16.152 -1.155 14.171 1.00 23.52 80 GLU A N 1
ATOM 585 C CA . GLU A 1 80 ? 16.398 -0.938 15.611 1.00 23.52 80 GLU A CA 1
ATOM 586 C C . GLU A 1 80 ? 15.336 -1.554 16.536 1.00 23.52 80 GLU A C 1
ATOM 588 O O . GLU A 1 80 ? 15.312 -1.297 17.737 1.00 23.52 80 GLU A O 1
ATOM 593 N N . THR A 1 81 ? 14.467 -2.437 16.038 1.00 24.58 81 THR A N 1
ATOM 594 C CA . THR A 1 81 ? 13.527 -3.152 16.916 1.00 24.58 81 THR A CA 1
ATOM 595 C C . THR A 1 81 ? 13.518 -4.652 16.637 1.00 24.58 81 THR A C 1
ATOM 597 O O . THR A 1 81 ? 12.753 -5.154 15.824 1.00 24.58 81 THR A O 1
ATOM 600 N N . LEU A 1 82 ? 14.381 -5.325 17.409 1.00 21.73 82 LEU A N 1
ATOM 601 C CA . LEU A 1 82 ? 14.347 -6.727 17.843 1.00 21.73 82 LEU A CA 1
ATOM 602 C C . LEU A 1 82 ? 14.685 -7.818 16.815 1.00 21.73 82 LEU A C 1
ATOM 604 O O . LEU A 1 82 ? 13.884 -8.229 15.980 1.00 21.73 82 LEU A O 1
ATOM 608 N N . VAL A 1 83 ? 15.871 -8.402 17.013 1.00 21.55 83 VAL A N 1
ATOM 609 C CA . VAL A 1 83 ? 16.181 -9.776 16.612 1.00 21.55 83 VAL A CA 1
ATOM 610 C C . VAL A 1 83 ? 15.845 -10.710 17.779 1.00 21.55 83 VAL A C 1
ATOM 612 O O . VAL A 1 83 ? 16.374 -10.554 18.874 1.00 21.55 83 VAL A O 1
ATOM 615 N N . ALA A 1 84 ? 15.033 -11.715 17.450 1.00 22.64 84 ALA A N 1
ATOM 616 C CA . ALA A 1 84 ? 14.830 -13.001 18.115 1.00 22.64 84 ALA A CA 1
ATOM 617 C C . ALA A 1 84 ? 13.963 -13.081 19.391 1.00 22.64 84 ALA A C 1
ATOM 619 O O . ALA A 1 84 ? 14.339 -12.662 20.477 1.00 22.64 84 ALA A O 1
ATOM 620 N N . SER A 1 85 ? 12.904 -13.885 19.227 1.00 25.91 85 SER A N 1
ATOM 621 C CA . SER A 1 85 ? 12.217 -14.692 20.240 1.00 25.91 85 SER A CA 1
ATOM 622 C C . SER A 1 85 ? 11.187 -13.980 21.124 1.00 25.91 85 SER A C 1
ATOM 624 O O . SER A 1 85 ? 11.502 -13.080 21.885 1.00 25.91 85 SER A O 1
ATOM 626 N N . GLN A 1 86 ? 9.967 -14.526 21.073 1.00 23.30 86 GLN A N 1
ATOM 627 C CA . GLN A 1 86 ? 8.833 -14.291 21.974 1.00 23.30 86 GLN A CA 1
ATOM 628 C C . GLN A 1 86 ? 8.124 -12.943 21.839 1.00 23.30 86 GLN A C 1
ATOM 630 O O . GLN A 1 86 ? 8.643 -11.930 22.270 1.00 23.30 86 GLN A O 1
ATOM 635 N N . SER A 1 87 ? 6.874 -13.005 21.356 1.00 30.42 87 SER A N 1
ATOM 636 C CA . SER A 1 87 ? 5.854 -11.946 21.406 1.00 30.42 87 SER A CA 1
ATOM 637 C C . SER A 1 87 ? 6.296 -10.607 20.80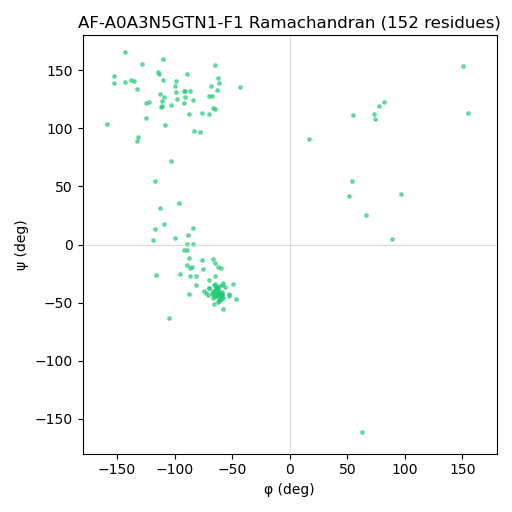9 1.00 30.42 87 SER A C 1
ATOM 639 O O . SER A 1 87 ? 7.137 -9.947 21.388 1.00 30.42 87 SER A O 1
ATOM 641 N N . LEU A 1 88 ? 5.713 -10.201 19.671 1.00 29.03 88 LEU A N 1
ATOM 642 C CA . LEU A 1 88 ? 5.523 -8.816 19.187 1.00 29.03 88 LEU A CA 1
ATOM 643 C C . LEU A 1 88 ? 5.402 -8.820 17.651 1.00 29.03 88 LEU A C 1
ATOM 645 O O . LEU A 1 88 ? 6.336 -9.150 16.929 1.00 29.03 88 LEU A O 1
ATOM 649 N N . ARG A 1 89 ? 4.193 -8.458 17.201 1.00 31.48 89 ARG A N 1
ATOM 650 C CA . ARG A 1 89 ? 3.783 -7.915 15.890 1.00 31.48 89 ARG A CA 1
ATOM 651 C C . ARG A 1 89 ? 4.790 -8.103 14.756 1.00 31.48 89 ARG A C 1
ATOM 653 O O . ARG A 1 89 ? 5.617 -7.242 14.468 1.00 31.48 89 ARG A O 1
ATOM 660 N N . THR A 1 90 ? 4.633 -9.215 14.064 1.00 32.22 90 THR A N 1
ATOM 661 C CA . THR A 1 90 ? 5.314 -9.489 12.816 1.00 32.22 90 THR A CA 1
ATOM 662 C C . THR A 1 90 ? 4.840 -8.531 11.715 1.00 32.22 90 THR A C 1
ATOM 664 O O . THR A 1 90 ? 3.671 -8.494 11.333 1.00 32.22 90 THR A O 1
ATOM 667 N N . ARG A 1 91 ? 5.769 -7.720 11.205 1.00 37.16 91 ARG A N 1
ATOM 668 C CA . ARG A 1 91 ? 5.614 -6.966 9.958 1.00 37.16 91 ARG A CA 1
ATOM 669 C C . ARG A 1 91 ? 5.967 -7.907 8.812 1.00 37.16 91 ARG A C 1
ATOM 671 O O . ARG A 1 91 ? 7.143 -8.126 8.536 1.00 37.16 91 ARG A O 1
ATOM 678 N N . HIS A 1 92 ? 4.958 -8.497 8.187 1.00 33.59 92 HIS A N 1
ATOM 679 C CA . HIS A 1 92 ? 5.143 -9.308 6.989 1.00 33.59 92 HIS A CA 1
ATOM 680 C C . HIS A 1 92 ? 4.987 -8.424 5.747 1.00 33.59 92 HIS A C 1
ATOM 682 O O . HIS A 1 92 ? 3.973 -7.753 5.559 1.00 33.59 92 HIS A O 1
ATOM 688 N N . ARG A 1 93 ? 6.036 -8.395 4.926 1.00 38.69 93 ARG A N 1
ATOM 689 C CA . ARG A 1 93 ? 6.059 -7.770 3.604 1.00 38.69 93 ARG A CA 1
ATOM 690 C C . ARG A 1 93 ? 5.862 -8.859 2.571 1.00 38.69 93 ARG A C 1
ATOM 692 O O . ARG A 1 93 ? 6.473 -9.913 2.708 1.00 38.69 93 ARG A O 1
ATOM 699 N N . ILE A 1 94 ? 5.095 -8.538 1.536 1.00 37.84 94 ILE A N 1
ATOM 700 C CA . ILE A 1 94 ? 4.805 -9.454 0.444 1.00 37.84 94 ILE A CA 1
ATOM 701 C C . ILE A 1 94 ? 5.243 -8.848 -0.876 1.00 37.84 94 ILE A C 1
ATOM 703 O O . ILE A 1 94 ? 4.791 -7.764 -1.250 1.00 37.84 94 ILE A O 1
ATOM 707 N N . SER A 1 95 ? 6.115 -9.565 -1.577 1.00 42.28 95 SER A N 1
ATOM 708 C CA . SER A 1 95 ? 6.435 -9.321 -2.981 1.00 42.28 95 SER A CA 1
ATOM 709 C C . SER A 1 95 ? 6.398 -10.656 -3.724 1.00 42.28 95 SER A C 1
ATOM 711 O O . SER A 1 95 ? 7.407 -11.350 -3.805 1.00 42.28 95 SER A O 1
ATOM 713 N N . GLY A 1 96 ? 5.227 -11.027 -4.239 1.00 40.12 96 GLY A N 1
ATOM 714 C CA . GLY A 1 96 ? 5.061 -12.205 -5.092 1.00 40.12 96 GLY A CA 1
ATOM 715 C C . GLY A 1 96 ? 5.013 -11.812 -6.577 1.00 40.12 96 GLY A C 1
ATOM 716 O O . GLY A 1 96 ? 4.324 -10.843 -6.905 1.00 40.12 96 GLY A O 1
ATOM 717 N N . PRO A 1 97 ? 5.694 -12.530 -7.492 1.00 36.78 97 PRO A N 1
ATOM 718 C CA . PRO A 1 97 ? 5.570 -12.292 -8.930 1.00 36.78 97 PRO A CA 1
ATOM 719 C C . PRO A 1 97 ? 4.189 -12.731 -9.453 1.00 36.78 97 PRO A C 1
ATOM 721 O O . PRO A 1 97 ? 3.745 -13.861 -9.235 1.00 36.78 97 PRO A O 1
ATOM 724 N N . TYR A 1 98 ? 3.497 -11.832 -10.161 1.00 48.00 98 TYR A N 1
ATOM 725 C CA . TYR A 1 98 ? 2.157 -12.059 -10.711 1.00 48.00 98 TYR A CA 1
ATOM 726 C C . TYR A 1 98 ? 2.203 -12.731 -12.096 1.00 48.00 98 TYR A C 1
ATOM 728 O O . TYR A 1 98 ? 2.913 -12.279 -12.988 1.00 48.00 98 TYR A O 1
ATOM 736 N N . HIS A 1 99 ? 1.399 -13.784 -12.293 1.00 43.72 99 HIS A N 1
ATOM 737 C CA . HIS A 1 99 ? 1.198 -14.473 -13.581 1.00 43.72 99 HIS A CA 1
ATOM 738 C C . HIS A 1 99 ? -0.266 -14.365 -14.059 1.00 43.72 99 HIS A C 1
ATOM 740 O O . HIS A 1 99 ? -0.933 -15.364 -14.327 1.00 43.72 99 HIS A O 1
ATOM 746 N N . GLY A 1 100 ? -0.791 -13.141 -14.159 1.00 35.75 100 GLY A N 1
ATOM 747 C CA . GLY A 1 100 ? -2.105 -12.850 -14.740 1.00 35.75 100 GLY A CA 1
ATOM 748 C C . GLY A 1 100 ? -2.098 -11.536 -15.529 1.00 35.75 100 GLY A C 1
ATOM 749 O O . GLY A 1 100 ? -1.162 -10.756 -15.450 1.00 35.75 100 GLY A O 1
ATOM 750 N N . VAL A 1 101 ? -3.128 -11.311 -16.339 1.00 36.56 101 VAL A N 1
ATOM 751 C CA . VAL A 1 101 ? -3.284 -10.227 -17.336 1.00 36.56 101 VAL A CA 1
ATOM 752 C C . VAL A 1 101 ? -2.830 -8.826 -16.845 1.00 36.56 101 VAL A C 1
ATOM 754 O O . VAL A 1 101 ? -3.220 -8.430 -15.744 1.00 36.56 101 VAL A O 1
ATOM 757 N N . PRO A 1 102 ? -2.076 -8.033 -17.645 1.00 44.47 102 PRO A N 1
ATOM 758 C CA . PRO A 1 102 ? -1.509 -6.758 -17.200 1.00 44.47 102 PRO A CA 1
ATOM 759 C C . PRO A 1 102 ? -2.589 -5.691 -16.968 1.00 44.47 102 PRO A C 1
ATOM 761 O O . PRO A 1 102 ? -3.483 -5.505 -17.794 1.00 44.47 102 PRO A O 1
ATOM 764 N N . GLY A 1 103 ? -2.486 -4.945 -15.863 1.00 62.78 103 GLY A N 1
ATOM 765 C CA . GLY A 1 103 ? -3.220 -3.687 -15.690 1.00 62.78 103 GLY A CA 1
ATOM 766 C C . GLY A 1 103 ? -3.569 -3.318 -14.246 1.00 62.78 103 GLY A C 1
ATOM 767 O O . GLY A 1 103 ? -3.781 -4.182 -13.395 1.00 62.78 103 GLY A O 1
ATOM 768 N N . LYS A 1 104 ? -3.718 -2.006 -13.993 1.00 67.19 104 LYS A N 1
ATOM 769 C CA . LYS A 1 104 ? -4.114 -1.413 -12.695 1.00 67.19 104 LYS A CA 1
ATOM 770 C C . LYS A 1 104 ? -5.358 -2.087 -12.084 1.00 67.19 104 LYS A C 1
ATOM 772 O O . LYS A 1 104 ? -5.426 -2.281 -10.876 1.00 67.19 104 LYS A O 1
ATOM 777 N N . ALA A 1 105 ? -6.307 -2.534 -12.912 1.00 74.62 105 ALA A N 1
ATOM 778 C CA . ALA A 1 105 ? -7.508 -3.240 -12.455 1.00 74.62 105 ALA A CA 1
ATOM 779 C C . ALA A 1 105 ? -7.221 -4.606 -11.799 1.00 74.62 105 ALA A C 1
ATOM 781 O O . ALA A 1 105 ? -7.934 -5.000 -10.878 1.00 74.62 105 ALA A O 1
ATOM 782 N N . ALA A 1 106 ? -6.204 -5.343 -12.260 1.00 76.06 106 ALA A N 1
ATOM 783 C CA . ALA A 1 106 ? -5.806 -6.607 -11.641 1.00 76.06 106 ALA A CA 1
ATOM 784 C C . ALA A 1 106 ? -5.147 -6.368 -10.280 1.00 76.06 106 ALA A C 1
ATOM 786 O O . ALA A 1 106 ? -5.517 -7.020 -9.309 1.00 76.06 106 ALA A O 1
ATOM 787 N N . ALA A 1 107 ? -4.267 -5.368 -10.196 1.00 82.38 107 ALA A N 1
ATOM 788 C CA . ALA A 1 107 ? -3.650 -4.963 -8.939 1.00 82.38 107 ALA A CA 1
ATOM 789 C C . ALA A 1 107 ? -4.691 -4.535 -7.896 1.00 82.38 107 ALA A C 1
ATOM 791 O O . ALA A 1 107 ? -4.646 -5.011 -6.768 1.00 82.38 107 ALA A O 1
ATOM 792 N N . LEU A 1 108 ? -5.694 -3.741 -8.2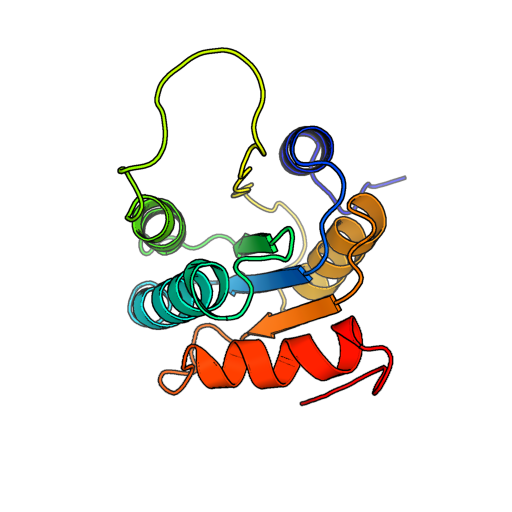91 1.00 87.50 108 LEU A N 1
ATOM 793 C CA . LEU A 1 108 ? -6.807 -3.375 -7.408 1.00 87.50 108 LEU A CA 1
ATOM 794 C C . LEU A 1 108 ? -7.558 -4.600 -6.873 1.00 87.50 108 LEU A C 1
ATOM 796 O O . LEU A 1 108 ? -7.800 -4.683 -5.672 1.00 87.50 108 LEU A O 1
ATOM 800 N N . ARG A 1 109 ? -7.887 -5.581 -7.728 1.00 86.31 109 ARG A N 1
ATOM 801 C CA . ARG A 1 109 ? -8.521 -6.834 -7.273 1.00 86.31 109 ARG A CA 1
ATOM 802 C C . ARG A 1 109 ? -7.654 -7.570 -6.256 1.00 86.31 109 ARG A C 1
ATOM 804 O O . ARG A 1 109 ? -8.185 -8.069 -5.271 1.00 86.31 109 ARG A O 1
ATOM 811 N N . THR A 1 110 ? -6.343 -7.614 -6.476 1.00 84.12 110 THR A N 1
ATOM 812 C CA . THR A 1 110 ? -5.394 -8.223 -5.539 1.00 84.12 110 THR A CA 1
ATOM 813 C C . THR A 1 110 ? -5.336 -7.462 -4.216 1.00 84.12 110 THR A C 1
ATOM 815 O O . THR A 1 110 ? -5.393 -8.093 -3.166 1.00 84.12 110 THR A O 1
ATOM 818 N N . PHE A 1 111 ? -5.291 -6.126 -4.236 1.00 88.06 111 PHE A N 1
ATOM 819 C CA . PHE A 1 111 ? -5.298 -5.315 -3.014 1.00 88.06 111 PHE A CA 1
ATOM 820 C C . PHE A 1 111 ? -6.582 -5.501 -2.214 1.00 88.06 111 PHE A C 1
ATOM 822 O O . PHE A 1 111 ? -6.506 -5.684 -1.005 1.00 88.06 111 PHE A O 1
ATOM 829 N N . PHE A 1 112 ? -7.746 -5.511 -2.866 1.00 92.38 112 PHE A N 1
ATOM 830 C CA . PHE A 1 112 ? -9.016 -5.726 -2.173 1.00 92.38 112 PHE A CA 1
ATOM 831 C C . PHE A 1 112 ? -9.168 -7.159 -1.661 1.00 92.38 112 PHE A C 1
ATOM 833 O O . PHE A 1 112 ? -9.646 -7.343 -0.550 1.00 92.38 112 PHE A O 1
ATOM 840 N N . ALA A 1 113 ? -8.704 -8.168 -2.404 1.00 89.38 113 ALA A N 1
ATOM 841 C CA . ALA A 1 113 ? -8.677 -9.546 -1.913 1.00 89.38 113 ALA A CA 1
ATOM 842 C C . ALA A 1 113 ? -7.729 -9.711 -0.710 1.00 89.38 113 ALA A C 1
ATOM 844 O O . ALA A 1 113 ? -8.059 -10.406 0.247 1.00 89.38 113 ALA A O 1
ATOM 845 N N . ALA A 1 114 ? -6.569 -9.048 -0.731 1.00 85.50 114 ALA A N 1
ATOM 846 C CA . ALA A 1 114 ? -5.647 -9.024 0.400 1.00 85.50 114 ALA A CA 1
ATOM 847 C C . ALA A 1 114 ? -6.239 -8.273 1.601 1.00 85.50 114 ALA A C 1
ATOM 849 O O . ALA A 1 114 ? -6.149 -8.750 2.726 1.00 85.50 114 ALA A O 1
ATOM 850 N N . ALA A 1 115 ? -6.876 -7.125 1.369 1.00 91.81 115 ALA A N 1
ATOM 851 C CA . ALA A 1 115 ? -7.547 -6.348 2.402 1.00 91.81 115 ALA A CA 1
ATOM 852 C C . ALA A 1 115 ? -8.688 -7.135 3.056 1.00 91.81 115 ALA A C 1
ATOM 854 O O . ALA A 1 115 ? -8.778 -7.142 4.278 1.00 91.81 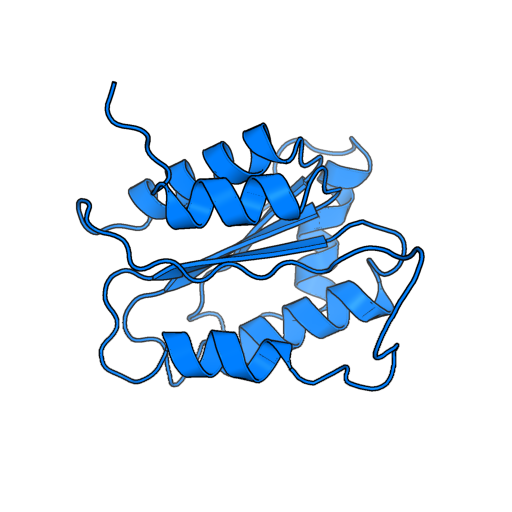115 ALA A O 1
ATOM 855 N N . ASP A 1 116 ? -9.501 -7.840 2.265 1.00 94.88 116 ASP A N 1
ATOM 856 C CA . ASP A 1 116 ? -10.555 -8.722 2.768 1.00 94.88 116 ASP A CA 1
ATOM 857 C C . ASP A 1 116 ? -9.961 -9.852 3.620 1.00 94.88 116 ASP A C 1
ATOM 859 O O . ASP A 1 116 ? -10.353 -10.035 4.770 1.00 94.88 116 ASP A O 1
ATOM 863 N N . LEU A 1 117 ? -8.921 -10.538 3.137 1.00 89.44 117 LEU A N 1
ATOM 864 C CA . LEU A 1 117 ? -8.262 -11.602 3.900 1.00 89.44 117 LEU A CA 1
ATOM 865 C C . LEU A 1 117 ? -7.663 -11.103 5.228 1.00 89.44 117 LEU A C 1
ATOM 867 O O . LEU A 1 117 ? -7.776 -11.771 6.256 1.00 89.44 117 LEU A O 1
ATOM 871 N N . LEU A 1 118 ? -7.035 -9.926 5.217 1.00 86.56 118 LEU A N 1
ATOM 872 C CA . LEU A 1 118 ? -6.437 -9.306 6.402 1.00 86.56 118 LEU A CA 1
ATOM 873 C C . LEU A 1 118 ? -7.451 -8.510 7.240 1.00 86.56 118 LEU A C 1
ATOM 875 O O . LEU A 1 118 ? -7.063 -7.920 8.247 1.00 86.56 118 LEU A O 1
ATOM 879 N N . GLN A 1 119 ? -8.727 -8.469 6.845 1.00 94.69 119 GLN A N 1
ATOM 880 C CA . GLN A 1 119 ? -9.777 -7.678 7.496 1.00 94.69 119 GLN A CA 1
ATOM 881 C C . GLN A 1 119 ? -9.373 -6.202 7.693 1.00 94.69 119 GLN A C 1
ATOM 883 O O . GLN A 1 119 ? -9.604 -5.615 8.752 1.00 94.69 119 GLN A O 1
ATOM 888 N N . ALA A 1 120 ? -8.731 -5.615 6.678 1.00 92.25 120 ALA A N 1
ATOM 889 C CA . ALA A 1 120 ? -8.259 -4.237 6.711 1.00 92.25 120 ALA A CA 1
ATOM 890 C C . ALA A 1 120 ? -9.426 -3.251 6.838 1.00 92.25 120 ALA A C 1
ATOM 892 O O . ALA A 1 120 ? -10.399 -3.323 6.090 1.00 92.25 120 ALA A O 1
ATOM 893 N N . ARG A 1 121 ? -9.302 -2.289 7.756 1.00 95.25 121 ARG A N 1
ATOM 894 C CA . ARG A 1 121 ? -10.299 -1.223 7.968 1.00 95.25 121 ARG A CA 1
ATOM 895 C C . ARG A 1 121 ? -10.151 -0.086 6.961 1.00 95.25 121 ARG A C 1
ATOM 897 O O . ARG A 1 121 ? -11.118 0.609 6.676 1.00 95.25 121 ARG A O 1
ATOM 904 N N . ALA A 1 122 ? -8.943 0.115 6.441 1.00 96.44 122 ALA A N 1
ATOM 905 C CA . ALA A 1 122 ? -8.648 1.108 5.419 1.00 96.44 122 ALA A CA 1
ATOM 906 C C . ALA A 1 122 ? -7.711 0.546 4.347 1.00 96.44 122 ALA A C 1
ATOM 908 O O . ALA A 1 122 ? -6.755 -0.173 4.650 1.00 96.44 122 ALA A O 1
ATOM 909 N N . VAL A 1 123 ? -7.962 0.929 3.096 1.00 96.19 123 VAL A N 1
ATOM 910 C CA . VAL A 1 123 ? -7.105 0.617 1.950 1.00 96.19 123 VAL A CA 1
ATOM 911 C C . VAL A 1 123 ? -6.737 1.918 1.252 1.00 96.19 123 VAL A C 1
ATOM 913 O O . VAL A 1 123 ? -7.614 2.648 0.803 1.00 96.19 123 VAL A O 1
ATOM 916 N N . VAL A 1 124 ? -5.442 2.199 1.146 1.00 96.62 124 VAL A N 1
ATOM 917 C CA . VAL A 1 124 ? -4.906 3.328 0.378 1.00 96.62 124 VAL A CA 1
ATOM 918 C C . VAL A 1 124 ? -4.204 2.770 -0.846 1.00 96.62 124 VAL A C 1
ATOM 920 O O . VAL A 1 124 ? -3.339 1.912 -0.718 1.00 96.62 124 VAL A O 1
ATOM 923 N N . VAL A 1 125 ? -4.545 3.252 -2.035 1.00 94.19 125 VAL A N 1
ATOM 924 C CA . VAL A 1 125 ? -3.851 2.869 -3.270 1.00 94.19 125 VAL A CA 1
ATOM 925 C C . VAL A 1 125 ? -3.078 4.076 -3.767 1.00 94.19 125 VAL A C 1
ATOM 927 O O . VAL A 1 125 ? -3.660 5.139 -3.962 1.00 94.19 125 VAL A O 1
ATOM 930 N N . LEU A 1 126 ? -1.771 3.917 -3.947 1.00 92.94 126 LEU A N 1
ATOM 931 C CA . LEU A 1 126 ? -0.886 4.992 -4.393 1.00 92.94 126 LEU A CA 1
ATOM 932 C C . LEU A 1 126 ? -0.407 4.709 -5.812 1.00 92.94 126 LEU A C 1
ATOM 934 O O . LEU A 1 126 ? -0.114 3.565 -6.147 1.00 92.94 126 LEU A O 1
ATOM 938 N N . ASP A 1 127 ? -0.303 5.747 -6.636 1.00 90.31 127 ASP A N 1
ATOM 939 C CA . ASP A 1 127 ? 0.362 5.639 -7.933 1.00 90.31 127 ASP A CA 1
ATOM 940 C C . ASP A 1 127 ? 1.884 5.810 -7.733 1.00 90.31 127 ASP A C 1
ATOM 942 O O . ASP A 1 127 ? 2.305 6.809 -7.137 1.00 90.31 127 ASP A O 1
ATOM 946 N N . PRO A 1 128 ? 2.721 4.853 -8.180 1.00 85.62 128 PRO A N 1
ATOM 947 C CA . PRO A 1 128 ? 4.171 4.913 -7.994 1.00 85.62 128 PRO A CA 1
ATOM 948 C C . PRO A 1 128 ? 4.861 6.049 -8.764 1.00 85.62 128 PRO A C 1
ATOM 950 O O . PRO A 1 128 ? 6.033 6.310 -8.497 1.00 85.62 128 PRO A O 1
ATOM 953 N N . GLU A 1 129 ? 4.192 6.718 -9.707 1.00 86.62 129 GLU A N 1
ATOM 954 C CA . GLU A 1 129 ? 4.763 7.844 -10.462 1.00 86.62 129 GLU A CA 1
ATOM 955 C C . GLU A 1 129 ? 4.568 9.201 -9.767 1.00 86.62 129 GLU A C 1
ATOM 957 O O . GLU A 1 129 ? 5.184 10.200 -10.151 1.00 86.62 129 GLU A O 1
ATOM 962 N N . ILE A 1 130 ? 3.734 9.275 -8.724 1.00 85.69 130 ILE A N 1
ATOM 963 C CA . ILE A 1 130 ? 3.447 10.543 -8.048 1.00 85.69 130 ILE A CA 1
ATOM 964 C C . ILE A 1 130 ? 4.607 10.903 -7.114 1.00 85.69 130 ILE A C 1
ATOM 966 O O . ILE A 1 130 ? 4.673 10.503 -5.952 1.00 85.69 130 ILE A O 1
ATOM 970 N N . ALA A 1 131 ? 5.512 11.745 -7.612 1.00 75.94 131 ALA A N 1
ATOM 971 C CA . ALA A 1 131 ? 6.652 12.252 -6.847 1.00 75.94 131 ALA A CA 1
ATOM 972 C C . ALA A 1 131 ? 6.255 13.097 -5.619 1.00 75.94 131 ALA A C 1
ATOM 974 O O . ALA A 1 131 ? 7.063 13.282 -4.711 1.00 75.94 131 ALA A O 1
ATOM 975 N N . SER A 1 132 ? 5.023 13.618 -5.578 1.00 84.44 132 SER A N 1
ATOM 976 C CA . SER A 1 132 ? 4.509 14.455 -4.488 1.00 84.44 132 SER A CA 1
ATOM 977 C C . SER A 1 132 ? 3.866 13.669 -3.344 1.00 84.44 132 SER A C 1
ATOM 979 O O . SER A 1 132 ? 3.249 14.285 -2.478 1.00 84.44 132 SER A O 1
ATOM 981 N N . VAL A 1 133 ? 3.957 12.333 -3.331 1.00 92.25 133 VAL A N 1
ATOM 982 C CA . VAL A 1 133 ? 3.471 11.547 -2.191 1.00 92.25 133 VAL A CA 1
ATOM 983 C C . VAL A 1 133 ? 4.311 11.891 -0.964 1.00 92.25 133 VAL A C 1
ATOM 985 O O . VAL A 1 133 ? 5.512 11.622 -0.912 1.00 92.25 133 VAL A O 1
ATOM 988 N N . THR A 1 134 ? 3.662 12.469 0.043 1.00 95.19 134 THR A N 1
ATOM 989 C CA . THR A 1 134 ? 4.255 12.737 1.357 1.00 95.19 134 THR A CA 1
ATOM 990 C C . THR A 1 134 ? 3.645 11.818 2.418 1.00 95.19 134 THR A C 1
ATOM 992 O O . THR A 1 134 ? 2.538 11.306 2.212 1.00 95.19 134 THR A O 1
ATOM 995 N N . PRO A 1 135 ? 4.309 11.600 3.565 1.00 94.50 135 PRO A N 1
ATOM 996 C CA . PRO A 1 135 ? 3.733 10.828 4.668 1.00 94.50 135 PRO A CA 1
ATOM 997 C C . PRO A 1 135 ? 2.350 11.344 5.087 1.00 94.50 135 PRO A C 1
ATOM 999 O O . PRO A 1 135 ? 1.402 10.571 5.215 1.00 94.50 135 PRO A O 1
ATOM 1002 N N . GLU A 1 136 ? 2.202 12.667 5.168 1.00 96.69 136 GLU A N 1
ATOM 1003 C CA . GLU A 1 136 ? 0.963 13.333 5.564 1.00 96.69 136 GLU A CA 1
ATOM 1004 C C . GLU A 1 136 ? -0.169 13.038 4.572 1.00 96.69 136 GLU A C 1
ATOM 1006 O O . GLU A 1 136 ? -1.311 12.837 4.984 1.00 96.69 136 GLU A O 1
ATOM 1011 N N . SER A 1 137 ? 0.139 12.957 3.270 1.00 95.44 137 SER A N 1
ATOM 1012 C CA . SER A 1 137 ? -0.846 12.592 2.245 1.00 95.44 137 SER A CA 1
ATOM 1013 C C . SER A 1 137 ? -1.345 11.151 2.409 1.00 95.44 137 SER A C 1
ATOM 1015 O O . SER A 1 137 ? -2.548 10.909 2.332 1.00 95.44 137 SER A O 1
ATOM 1017 N N . VAL A 1 138 ? -0.458 10.203 2.743 1.00 95.75 138 VAL A N 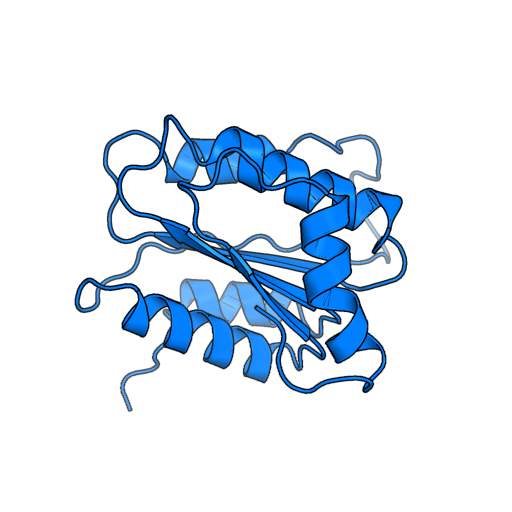1
ATOM 1018 C CA . VAL A 1 138 ? -0.837 8.803 3.010 1.00 95.75 138 VAL A CA 1
ATOM 1019 C C . VAL A 1 138 ? -1.778 8.729 4.213 1.00 95.75 138 VAL A C 1
ATOM 1021 O O . VAL A 1 138 ? -2.793 8.033 4.184 1.00 95.75 138 VAL A O 1
ATOM 1024 N N . VAL A 1 139 ? -1.478 9.490 5.267 1.00 96.62 139 VAL A N 1
ATOM 1025 C CA . VAL A 1 139 ? -2.310 9.561 6.474 1.00 96.62 139 VAL A CA 1
ATOM 1026 C C . VAL A 1 139 ? -3.654 10.219 6.199 1.00 96.62 139 VAL A C 1
ATOM 1028 O O . VAL A 1 139 ? -4.671 9.745 6.707 1.00 96.62 139 VAL A O 1
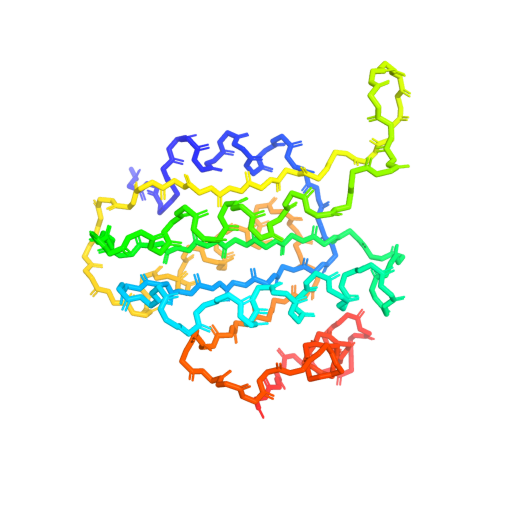ATOM 1031 N N . ALA A 1 140 ? -3.672 11.296 5.413 1.00 96.62 140 ALA A N 1
ATOM 1032 C CA . ALA A 1 140 ? -4.894 11.999 5.041 1.00 96.62 140 ALA A CA 1
ATOM 1033 C C . ALA A 1 140 ? -5.855 11.095 4.257 1.00 96.62 140 ALA A C 1
ATOM 1035 O O . ALA A 1 140 ? -7.059 11.163 4.485 1.00 96.62 140 ALA A O 1
ATOM 1036 N N . LEU A 1 141 ? -5.327 10.206 3.409 1.00 96.44 141 LEU A N 1
ATOM 1037 C CA . LEU A 1 141 ? -6.116 9.198 2.697 1.00 96.44 141 LEU A CA 1
ATOM 1038 C C . LEU A 1 141 ? -6.605 8.075 3.627 1.00 96.44 141 LEU A C 1
ATOM 1040 O O . LEU A 1 141 ? -7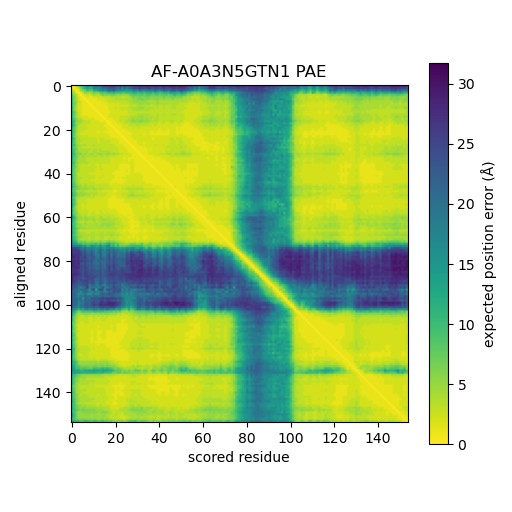.757 7.661 3.544 1.00 96.44 141 LEU A O 1
ATOM 1044 N N . ALA A 1 142 ? -5.757 7.587 4.540 1.00 96.19 142 ALA A N 1
ATOM 1045 C CA . ALA A 1 142 ? -6.101 6.455 5.406 1.00 96.19 142 ALA A CA 1
ATOM 1046 C C . ALA A 1 142 ? -7.085 6.812 6.535 1.00 96.19 142 ALA A C 1
ATOM 1048 O O . ALA A 1 142 ? -7.953 6.014 6.893 1.00 96.19 142 ALA A O 1
ATOM 1049 N N . ARG A 1 143 ? -6.926 7.989 7.154 1.00 96.25 143 ARG A N 1
ATOM 1050 C CA . ARG A 1 143 ? -7.619 8.337 8.406 1.00 96.25 143 ARG A CA 1
ATOM 1051 C C . ARG A 1 143 ? -9.143 8.364 8.313 1.00 96.25 143 ARG A C 1
ATOM 1053 O O . ARG A 1 143 ? -9.750 7.835 9.244 1.00 96.25 143 ARG A O 1
ATOM 1060 N N . PRO A 1 144 ? -9.766 8.946 7.274 1.00 96.69 144 PRO A N 1
ATOM 1061 C CA . PRO A 1 144 ? -11.222 8.993 7.191 1.00 96.69 144 PRO A CA 1
ATOM 1062 C C . PRO A 1 144 ? -11.843 7.594 7.213 1.00 96.69 144 PRO A C 1
ATOM 1064 O O . PRO A 1 144 ? -12.765 7.352 7.988 1.00 96.69 144 PRO A O 1
ATOM 1067 N N . ALA A 1 145 ? -11.261 6.644 6.474 1.00 95.94 145 ALA A N 1
ATOM 1068 C CA . ALA A 1 145 ? -11.689 5.246 6.493 1.00 95.94 145 ALA A CA 1
ATOM 1069 C C . ALA A 1 145 ? -11.423 4.581 7.855 1.00 95.94 145 ALA A C 1
ATOM 1071 O O . ALA A 1 145 ? -12.317 3.972 8.438 1.00 95.94 145 ALA A O 1
ATOM 1072 N N . LEU A 1 146 ? -10.232 4.774 8.438 1.00 95.00 146 LEU A N 1
ATOM 1073 C CA . LEU A 1 146 ? -9.906 4.229 9.765 1.00 95.00 146 LEU A CA 1
ATOM 1074 C C . LEU A 1 146 ? -10.866 4.707 10.864 1.00 95.00 146 LEU A C 1
ATOM 1076 O O . LEU A 1 146 ? -11.124 3.970 11.817 1.00 95.00 146 LEU A O 1
ATOM 1080 N N . ARG A 1 147 ? -11.380 5.933 10.758 1.00 95.94 147 ARG A N 1
ATOM 1081 C CA . ARG A 1 147 ? -12.303 6.528 11.733 1.00 95.94 147 ARG A CA 1
ATOM 1082 C C . ARG A 1 147 ? -13.779 6.293 11.413 1.00 95.94 147 ARG A C 1
ATOM 1084 O O . ARG A 1 147 ? -14.618 6.673 12.222 1.00 95.94 147 ARG A O 1
ATOM 1091 N N . GLY A 1 148 ? -14.094 5.675 10.273 1.00 94.50 148 GLY A N 1
ATOM 1092 C CA . GLY A 1 148 ? -15.472 5.528 9.798 1.00 94.50 148 GLY A CA 1
ATOM 1093 C C . GLY A 1 148 ? -16.129 6.862 9.424 1.00 94.50 148 GLY A C 1
ATOM 1094 O O . GLY A 1 148 ? -17.344 6.993 9.515 1.00 94.50 148 GLY A O 1
ATOM 1095 N N . GLU A 1 149 ? -15.329 7.867 9.057 1.00 95.62 149 GLU A N 1
ATOM 1096 C CA . GLU A 1 149 ? -15.790 9.200 8.644 1.00 95.62 149 GLU A CA 1
ATOM 1097 C C . GLU A 1 149 ? -16.116 9.254 7.142 1.00 95.62 149 GLU A C 1
ATOM 1099 O O . GLU A 1 149 ? -16.939 10.067 6.724 1.00 95.62 149 GLU A O 1
ATOM 1104 N N . ALA A 1 150 ? -15.478 8.406 6.328 1.00 94.94 150 ALA A N 1
ATOM 1105 C CA . ALA A 1 150 ? -15.740 8.294 4.896 1.00 94.94 150 ALA A CA 1
ATOM 1106 C C . ALA A 1 150 ? -15.418 6.890 4.371 1.00 94.94 150 ALA A C 1
ATOM 1108 O O . ALA A 1 150 ? -14.426 6.288 4.781 1.00 94.94 150 ALA A O 1
ATOM 1109 N N . ASP A 1 151 ? -16.207 6.423 3.403 1.00 92.25 151 ASP A N 1
ATOM 1110 C CA . ASP A 1 151 ? -15.971 5.151 2.705 1.00 92.25 151 ASP A CA 1
ATOM 1111 C C . ASP A 1 151 ? -14.985 5.290 1.527 1.00 92.25 151 ASP A C 1
ATOM 1113 O O . ASP A 1 151 ? -14.414 4.300 1.070 1.00 92.25 151 ASP A O 1
ATOM 1117 N N . PHE A 1 152 ? -14.776 6.511 1.012 1.00 94.31 152 PHE A N 1
ATOM 1118 C CA . PHE A 1 152 ? -13.888 6.789 -0.122 1.00 94.31 152 PHE A CA 1
ATOM 1119 C C . PHE A 1 152 ? -13.307 8.213 -0.084 1.00 94.31 152 PHE A C 1
ATOM 1121 O O . PHE A 1 152 ? -14.020 9.172 0.213 1.00 94.31 152 PHE A O 1
ATOM 1128 N N . VAL A 1 153 ? -12.019 8.339 -0.425 1.00 93.56 153 VAL A N 1
ATOM 1129 C CA . VAL A 1 153 ? -11.251 9.595 -0.524 1.00 93.56 153 VAL A CA 1
ATOM 1130 C C . VAL A 1 153 ? -10.285 9.479 -1.714 1.00 93.56 153 VAL A C 1
ATOM 1132 O O . VAL A 1 153 ? -9.705 8.409 -1.906 1.00 93.56 153 VAL A O 1
ATOM 1135 N N . SER A 1 154 ? -10.105 10.549 -2.502 1.00 87.94 154 SER A N 1
ATOM 1136 C CA . SER A 1 154 ? -9.202 10.600 -3.671 1.00 87.94 154 SER A CA 1
ATOM 1137 C C . SER A 1 154 ? -8.388 11.881 -3.734 1.00 87.94 154 SER A C 1
ATOM 1139 O O . SER A 1 154 ? -9.023 12.942 -3.533 1.00 87.94 154 SER A O 1
#

Secondary structure (DSSP, 8-state):
---SS-HHHHHHHHHH---SEEEEEEESS-HHHHHHHHHHHHHHHHHTSTTS-EEEEEEES---SSHHHHHHHHT-----S--SSS-S-----B-PPP-S--SHHHHHHHHHHHHHHTT-SEEEE--TT-TT--HHHHHHHHHHHHHTS-S---

pLDDT: mean 76.77, std 22.64, range [21.55, 96.69]

Nearest PDB structures (foldseek):
  5wc8-assembly1_M  TM=4.479E-01  e=5.691E-02  Mannheimia haemolytica
  8fo1-assembly1_A  TM=4.548E-01  e=1.090E-01  Cryptococcus neoformans H99
  5dxf-assembly1_A  TM=4.594E-01  e=1.610E-01  Candida albicans SC5314
  5dxf-assembly2_B  TM=4.469E-01  e=1.509E-01  Candida albicans SC5314
  6jak-assembly2_D  TM=5.057E-01  e=1.060E+00  Escherichia coli

Sequence (154 aa):
MSTILSDELLSELMALGQVDALVGLPTLNHADSVGPVVRAVHVAFNRELARERTALVNVDGGSTDGTPDIVRDASIVDRETLVASQSLRTRHRISGPYHGVPGKAAALRTFFAAADLLQARAVVVLDPEIASVTPESVVALARPALRGEADFVS

Solvent-accessible surface area (backbone atoms only — not comparable to full-atom values): 9073 Å² total; per-residue (Å²): 131,88,67,86,58,52,72,67,46,46,52,49,49,62,72,39,42,72,29,41,35,37,36,32,37,57,41,64,62,37,50,92,40,33,54,62,39,52,45,19,51,50,50,21,44,66,64,81,38,54,88,48,45,68,39,60,42,47,41,40,69,72,49,85,66,51,27,69,55,46,62,58,55,62,70,58,75,79,80,84,75,83,85,81,84,78,89,78,87,71,81,57,77,52,82,53,88,62,91,67,79,87,53,72,71,52,36,49,54,42,44,50,53,50,31,59,76,20,60,36,56,17,77,38,77,51,65,44,77,49,80,82,54,40,29,67,56,55,46,64,54,34,46,38,32,64,69,71,74,37,97,78,76,135

Foldseek 3Di:
DPDLADPQRVVLLVVQAAWAEEEEEEDAQLLPQQLLQLLQQVVLCVPVVVVTRYAYAYAYQDHPNCVLVSNVVSVCPPPPDDDDDDDDRDHGYDDDHDDDDDDPVSSVVVQVVSCVRNVYQFYHYDYSNPNPRHNVNSCVQGVCSSVVVDPGDD